Protein AF-A0A2M7E6A7-F1 (afdb_monomer_lite)

Radius of gyration: 15.74 Å; chains: 1; bounding box: 38×25×32 Å

Foldseek 3Di:
DDDPPDDDCPPVCVVVVVVQQVVQCVVPNHCRSVVVVVVCVVVVVVCVVVVCVVCVVVPDD

Secondary structure (DSSP, 8-state):
-PPPS-SS-HHHHHHHHHHHHHHHHHHH-TTHHHHHHHHHHHHHHHHHHHHHHHHHTT---

pLDDT: mean 78.53, std 18.16, range [35.44, 95.12]

Structure (mmCIF, N/CA/C/O backbone):
data_AF-A0A2M7E6A7-F1
#
_entry.id   AF-A0A2M7E6A7-F1
#
loop_
_atom_site.group_PDB
_atom_site.id
_atom_site.type_symbol
_atom_site.label_atom_id
_atom_site.label_alt_id
_atom_site.label_comp_id
_atom_site.label_asym_id
_atom_site.label_entity_id
_atom_site.label_seq_id
_atom_site.pdbx_PDB_ins_code
_atom_site.Cartn_x
_atom_site.Cartn_y
_atom_site.Cartn_z
_atom_site.occupancy
_atom_site.B_iso_or_equiv
_atom_site.auth_seq_id
_atom_site.auth_comp_id
_atom_site.auth_asym_id
_atom_site.auth_atom_id
_atom_site.pdbx_PDB_model_num
ATOM 1 N N . MET A 1 1 ? 6.643 -16.863 -15.620 1.00 35.44 1 MET A N 1
ATOM 2 C CA . MET A 1 1 ? 7.617 -16.660 -14.530 1.00 35.44 1 MET A CA 1
ATOM 3 C C . MET A 1 1 ? 6.941 -15.773 -13.498 1.00 35.44 1 MET A C 1
ATOM 5 O O . MET A 1 1 ? 6.886 -14.569 -13.694 1.00 35.44 1 MET A O 1
ATOM 9 N N . SER A 1 2 ? 6.287 -16.380 -12.505 1.00 38.75 2 SER A N 1
ATOM 10 C CA . SER A 1 2 ? 5.603 -15.648 -11.434 1.00 38.75 2 SER A CA 1
ATOM 11 C C . SER A 1 2 ? 6.671 -15.234 -10.431 1.00 38.75 2 SER A C 1
ATOM 13 O O . SER A 1 2 ? 7.361 -16.103 -9.901 1.00 38.75 2 SER A O 1
ATOM 15 N N . ILE A 1 3 ? 6.872 -13.934 -10.228 1.00 50.19 3 ILE A N 1
ATOM 16 C CA . ILE A 1 3 ? 7.760 -13.450 -9.167 1.00 50.19 3 ILE A CA 1
ATOM 17 C C . ILE A 1 3 ? 7.128 -13.911 -7.844 1.00 50.19 3 ILE A C 1
ATOM 19 O O . ILE A 1 3 ? 5.938 -13.656 -7.641 1.00 50.19 3 ILE A O 1
ATOM 23 N N . PRO A 1 4 ? 7.841 -14.649 -6.976 1.00 43.16 4 PRO A N 1
ATOM 24 C CA . PRO A 1 4 ? 7.249 -15.122 -5.740 1.00 43.16 4 PRO A CA 1
ATOM 25 C C . PRO A 1 4 ? 7.062 -13.917 -4.817 1.00 43.16 4 PRO A C 1
ATOM 27 O O . PRO A 1 4 ? 8.033 -13.293 -4.400 1.00 43.16 4 PRO A O 1
ATOM 30 N N . TYR A 1 5 ? 5.813 -13.617 -4.471 1.00 46.97 5 TYR A N 1
ATOM 31 C CA . TYR A 1 5 ? 5.415 -12.610 -3.477 1.00 46.97 5 TYR A CA 1
ATOM 32 C C . TYR A 1 5 ? 5.875 -12.933 -2.037 1.00 46.97 5 TYR A C 1
ATOM 34 O O . TYR A 1 5 ? 5.426 -12.306 -1.087 1.00 46.97 5 TYR A O 1
ATOM 42 N N . ASN A 1 6 ? 6.779 -13.899 -1.850 1.00 55.44 6 ASN A N 1
ATOM 43 C CA . ASN A 1 6 ? 7.108 -14.473 -0.550 1.00 55.44 6 ASN A CA 1
ATOM 44 C C . ASN A 1 6 ? 8.618 -14.498 -0.335 1.00 55.44 6 ASN A C 1
ATOM 46 O O . ASN A 1 6 ? 9.226 -15.557 -0.488 1.00 55.44 6 ASN A O 1
ATOM 50 N N . LEU A 1 7 ? 9.241 -13.373 0.022 1.00 50.56 7 LEU A N 1
ATOM 51 C CA . LEU A 1 7 ? 10.646 -13.426 0.445 1.00 50.56 7 LEU A CA 1
ATOM 52 C C . LEU A 1 7 ? 11.026 -12.679 1.724 1.00 50.56 7 LEU A C 1
ATOM 54 O O . LEU A 1 7 ? 12.191 -12.772 2.092 1.00 50.56 7 LEU A O 1
ATOM 58 N N . LEU A 1 8 ? 10.109 -12.059 2.477 1.00 48.72 8 LEU A N 1
ATOM 59 C CA . LEU A 1 8 ? 10.448 -11.506 3.801 1.00 48.72 8 LEU A CA 1
ATOM 60 C C . LEU A 1 8 ? 9.256 -11.550 4.786 1.00 48.72 8 LEU A C 1
ATOM 62 O O . LEU A 1 8 ? 8.538 -10.573 4.931 1.00 48.72 8 LEU A O 1
ATOM 66 N N . GLY A 1 9 ? 9.075 -12.671 5.495 1.00 50.38 9 GLY A N 1
ATOM 67 C CA . GLY A 1 9 ? 8.441 -12.690 6.828 1.00 50.38 9 GLY A CA 1
ATOM 68 C C . GLY A 1 9 ? 6.915 -12.580 6.904 1.00 50.38 9 GLY A C 1
ATOM 69 O O . GLY A 1 9 ? 6.406 -11.637 7.498 1.00 50.38 9 GLY A O 1
ATOM 70 N N . THR A 1 10 ? 6.176 -13.565 6.387 1.00 59.59 10 THR A N 1
ATOM 71 C CA . THR A 1 10 ? 4.707 -13.696 6.550 1.00 59.59 10 THR A CA 1
ATOM 72 C C . THR A 1 10 ? 4.223 -13.559 8.003 1.00 59.59 10 THR A C 1
ATOM 74 O O . THR A 1 10 ? 3.165 -13.004 8.259 1.00 59.59 10 THR A O 1
ATOM 77 N N . ASP A 1 11 ? 5.028 -13.995 8.965 1.00 57.19 11 ASP A N 1
ATOM 78 C CA . ASP A 1 11 ? 4.795 -13.952 10.411 1.00 57.19 11 ASP A CA 1
ATOM 79 C C . ASP A 1 11 ? 5.017 -12.562 11.045 1.00 57.19 11 ASP A C 1
ATOM 81 O O . ASP A 1 11 ? 4.283 -12.157 11.951 1.00 57.19 11 ASP A O 1
ATOM 85 N N . ARG A 1 12 ? 5.989 -11.788 10.547 1.00 53.28 12 ARG A N 1
ATOM 86 C CA . ARG A 1 12 ? 6.159 -10.375 10.932 1.00 53.28 12 ARG A CA 1
ATOM 87 C C . ARG A 1 12 ? 5.145 -9.475 10.242 1.00 53.28 12 ARG A C 1
ATOM 89 O O . ARG A 1 12 ? 4.595 -8.589 10.889 1.00 53.28 12 ARG A O 1
ATOM 96 N N . LEU A 1 13 ? 4.861 -9.761 8.974 1.00 60.41 13 LEU A N 1
ATOM 97 C CA . LEU A 1 13 ? 3.901 -9.034 8.157 1.00 60.41 13 LEU A CA 1
ATOM 98 C C . LEU A 1 13 ? 2.496 -9.092 8.746 1.00 60.41 13 LEU A C 1
ATOM 100 O O . LEU A 1 13 ? 1.840 -8.067 8.756 1.00 60.41 13 LEU A O 1
ATOM 104 N N . GLU A 1 14 ? 2.031 -10.219 9.292 1.00 60.94 14 GLU A N 1
ATOM 105 C CA . GLU A 1 14 ? 0.707 -10.265 9.937 1.00 60.94 14 GLU A CA 1
ATOM 106 C C . GLU A 1 14 ? 0.611 -9.357 11.170 1.00 60.94 14 GLU A C 1
ATOM 108 O O . GLU A 1 14 ? -0.411 -8.707 11.392 1.00 60.94 14 GLU A O 1
ATOM 113 N N . THR A 1 15 ? 1.674 -9.294 11.976 1.00 62.50 15 THR A N 1
ATOM 114 C CA . THR A 1 15 ? 1.705 -8.428 13.165 1.00 62.50 15 THR A CA 1
ATOM 115 C C . THR A 1 15 ? 1.830 -6.957 12.761 1.00 62.50 15 THR A C 1
ATOM 117 O O . THR A 1 15 ? 1.133 -6.109 13.310 1.00 62.50 15 THR A O 1
ATOM 120 N N . GLU A 1 16 ? 2.666 -6.652 11.767 1.00 62.69 16 GLU A N 1
ATOM 121 C CA . GLU A 1 16 ? 2.814 -5.307 11.201 1.00 62.69 16 GLU A CA 1
ATOM 122 C C . GLU A 1 16 ? 1.555 -4.842 10.454 1.00 62.69 16 GLU A C 1
ATOM 124 O O . GLU A 1 16 ? 1.195 -3.677 10.582 1.00 62.69 16 GLU A O 1
ATOM 129 N N . LEU A 1 17 ? 0.839 -5.727 9.748 1.00 64.00 17 LEU A N 1
ATOM 130 C CA . LEU A 1 17 ? -0.433 -5.408 9.088 1.00 64.00 17 LEU A CA 1
ATOM 131 C C . LEU A 1 17 ? -1.512 -5.042 10.103 1.00 64.00 17 LEU A C 1
ATOM 133 O O . LEU A 1 17 ? -2.250 -4.093 9.868 1.00 64.00 17 LEU A O 1
ATOM 137 N N . LYS A 1 18 ? -1.598 -5.762 11.230 1.00 62.06 18 LYS A N 1
ATOM 138 C CA . LYS A 1 18 ? -2.545 -5.421 12.305 1.00 62.06 18 LYS A CA 1
ATOM 139 C C . LYS A 1 18 ? -2.257 -4.042 12.892 1.00 62.06 18 LYS A C 1
ATOM 141 O O . LYS A 1 18 ? -3.181 -3.267 13.102 1.00 62.06 18 LYS A O 1
ATOM 146 N N . VAL A 1 19 ? -0.979 -3.716 13.098 1.00 71.19 19 VAL A N 1
ATOM 147 C CA . VAL A 1 19 ? -0.567 -2.371 13.530 1.00 71.19 19 VAL A CA 1
ATOM 148 C C . VAL A 1 19 ? -0.862 -1.330 12.448 1.00 71.19 19 VAL A C 1
ATOM 150 O O . VAL A 1 19 ? -1.260 -0.217 12.775 1.00 71.19 19 VAL A O 1
ATOM 153 N N . ALA A 1 20 ? -0.682 -1.668 11.171 1.00 78.38 20 ALA A N 1
ATOM 154 C CA . ALA A 1 20 ? -0.917 -0.754 10.062 1.00 78.38 20 ALA A CA 1
ATOM 155 C C . ALA A 1 20 ? -2.408 -0.425 9.884 1.00 78.38 20 ALA A C 1
ATOM 157 O O . ALA A 1 20 ? -2.732 0.753 9.777 1.00 78.38 20 ALA A O 1
ATOM 158 N N . ASP A 1 21 ? -3.294 -1.424 9.913 1.00 85.38 21 ASP A N 1
ATOM 159 C CA . ASP A 1 21 ? -4.754 -1.244 9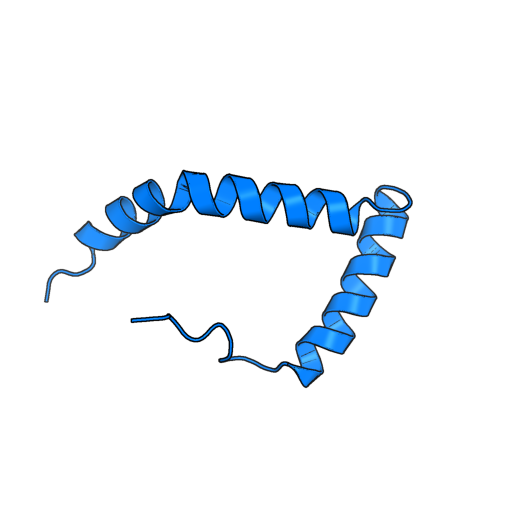.919 1.00 85.38 21 ASP A CA 1
ATOM 160 C C . ASP A 1 21 ? -5.167 -0.291 11.043 1.00 85.38 21 ASP A C 1
ATOM 162 O O . ASP A 1 21 ? -5.619 0.823 10.779 1.00 85.38 21 ASP A O 1
ATOM 166 N N . GLU A 1 22 ? -4.883 -0.667 12.292 1.00 86.62 22 GLU A N 1
ATOM 167 C CA . GLU A 1 22 ? -5.302 0.104 13.462 1.00 86.62 22 GLU A CA 1
ATOM 168 C C . GLU A 1 22 ? -4.739 1.532 13.454 1.00 86.62 22 GLU A C 1
ATOM 170 O O . GLU A 1 22 ? -5.427 2.477 13.839 1.00 86.62 22 GLU A O 1
ATOM 175 N N . PHE A 1 23 ? -3.499 1.716 12.996 1.00 89.69 23 PHE A N 1
ATOM 176 C CA . PHE A 1 23 ? -2.862 3.027 12.905 1.00 89.69 23 PHE A CA 1
ATOM 177 C C . PHE A 1 23 ? -3.505 3.921 11.839 1.00 89.69 23 PHE A C 1
ATOM 179 O O . PHE A 1 23 ? -3.793 5.093 12.098 1.00 89.69 23 PHE A O 1
ATOM 186 N N . TRP A 1 24 ? -3.716 3.393 10.634 1.00 89.75 24 TRP A N 1
ATOM 187 C CA . TRP A 1 24 ? -4.252 4.179 9.526 1.00 89.75 24 TRP A CA 1
ATOM 188 C C . TRP A 1 24 ? -5.749 4.432 9.683 1.00 89.75 24 TRP A C 1
ATOM 190 O O . TRP A 1 24 ? -6.191 5.548 9.409 1.00 89.75 24 TRP A O 1
ATOM 200 N N . ASP A 1 25 ? -6.502 3.477 10.228 1.00 92.50 25 ASP A N 1
ATOM 201 C CA . ASP A 1 25 ? -7.908 3.671 10.577 1.00 92.50 25 ASP A CA 1
ATOM 202 C C . ASP A 1 25 ? -8.082 4.639 11.762 1.00 92.50 25 ASP A C 1
ATOM 204 O O . ASP A 1 25 ? -9.063 5.386 11.815 1.00 92.50 25 ASP A O 1
ATOM 208 N N . PHE A 1 26 ? -7.112 4.709 12.683 1.00 92.12 26 PHE A N 1
ATOM 209 C CA . PHE A 1 26 ? -7.094 5.715 13.751 1.00 92.12 26 PHE A CA 1
ATOM 210 C C . PHE A 1 26 ? -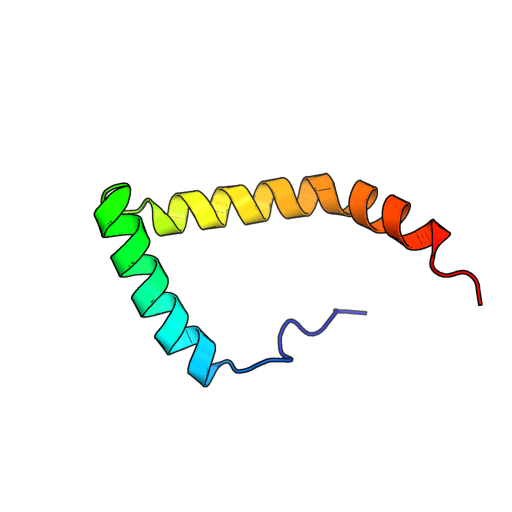6.930 7.147 13.214 1.00 92.12 26 PHE A C 1
ATOM 212 O O . PHE A 1 26 ? -7.558 8.070 13.733 1.00 92.12 26 PHE A O 1
ATOM 219 N N . ILE A 1 27 ? -6.111 7.348 12.174 1.00 93.69 27 ILE A N 1
ATOM 220 C CA . ILE A 1 27 ? -5.851 8.677 11.591 1.00 93.69 27 ILE A CA 1
ATOM 221 C C . ILE A 1 27 ? -6.914 9.065 10.555 1.00 93.69 27 ILE A C 1
ATOM 223 O O . ILE A 1 27 ? -7.364 10.211 10.528 1.00 93.69 27 ILE A O 1
ATOM 227 N N . GLY A 1 28 ? -7.281 8.133 9.675 1.00 90.50 28 GLY A N 1
ATOM 228 C CA . GLY A 1 28 ? -8.123 8.375 8.501 1.00 90.50 28 GLY A CA 1
ATOM 229 C C . GLY A 1 28 ? -9.591 7.992 8.674 1.00 90.50 28 GLY A C 1
ATOM 230 O O . GLY A 1 28 ? -10.405 8.313 7.809 1.00 90.50 28 GLY A O 1
ATOM 231 N N . GLY A 1 29 ? -9.947 7.347 9.786 1.00 93.06 29 GLY A N 1
ATOM 232 C CA . GLY A 1 29 ? -11.261 6.750 9.991 1.00 93.06 29 GLY A CA 1
ATOM 233 C C . GLY A 1 29 ? -11.340 5.318 9.459 1.00 93.06 29 GLY A C 1
ATOM 234 O O . GLY A 1 29 ? -10.461 4.840 8.751 1.00 93.06 29 GLY A O 1
ATOM 235 N N . LYS A 1 30 ? -12.419 4.620 9.824 1.00 93.81 30 LYS A N 1
ATOM 236 C CA . LYS A 1 30 ? -12.598 3.195 9.522 1.00 93.81 30 LYS A CA 1
ATOM 237 C C . LYS A 1 30 ? -12.519 2.908 8.017 1.00 93.81 30 LYS A C 1
ATOM 239 O O . LYS A 1 30 ? -13.304 3.471 7.257 1.00 93.81 30 LYS A O 1
ATOM 244 N N . GLY A 1 31 ? -11.668 1.963 7.629 1.00 91.00 31 GLY A N 1
ATOM 245 C CA . GLY A 1 31 ? -11.454 1.534 6.249 1.00 91.00 31 GLY A CA 1
ATOM 246 C C . GLY A 1 31 ? -10.379 2.321 5.499 1.00 91.00 31 GLY A C 1
ATO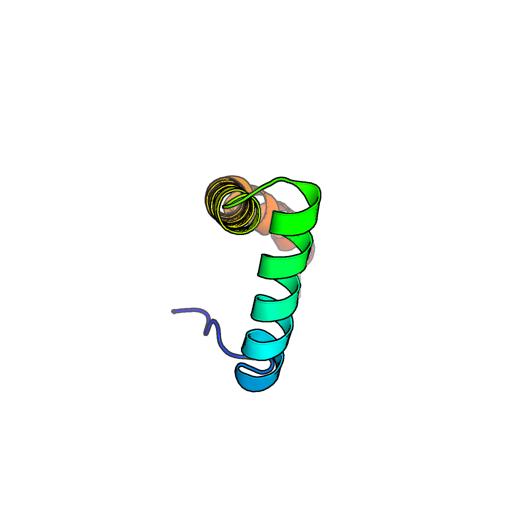M 247 O O . GLY A 1 31 ? -10.045 1.938 4.379 1.00 91.00 31 GLY A O 1
ATOM 248 N N . ALA A 1 32 ? -9.792 3.359 6.102 1.00 94.06 32 ALA A N 1
ATOM 249 C CA . ALA A 1 32 ? -8.748 4.161 5.471 1.00 94.06 32 ALA A CA 1
ATOM 250 C C . ALA A 1 32 ? -7.524 3.321 5.089 1.00 94.06 32 ALA A C 1
ATOM 252 O O . ALA A 1 32 ? -6.926 3.556 4.039 1.00 94.06 32 ALA A O 1
ATOM 253 N N . TYR A 1 33 ? -7.163 2.317 5.895 1.00 92.56 33 TYR A N 1
ATOM 254 C CA . TYR A 1 33 ? -6.067 1.418 5.540 1.00 92.56 33 TYR A CA 1
ATOM 255 C C . TYR A 1 33 ? -6.354 0.625 4.258 1.00 92.56 33 TYR A C 1
ATOM 257 O O . TYR A 1 33 ? -5.498 0.531 3.377 1.00 92.56 33 TYR A O 1
ATOM 265 N N . SER A 1 34 ? -7.573 0.097 4.126 1.00 91.06 34 SER A N 1
ATOM 266 C CA . SER A 1 34 ? -7.992 -0.655 2.938 1.00 91.06 34 SER A CA 1
ATOM 267 C C . SER A 1 34 ? -8.054 0.242 1.705 1.00 91.06 34 SER A C 1
ATOM 269 O O . SER A 1 34 ? -7.555 -0.140 0.651 1.00 91.06 34 SER A O 1
ATOM 271 N N . ASP A 1 35 ? -8.600 1.451 1.843 1.00 93.69 35 ASP A N 1
ATOM 272 C CA . ASP A 1 35 ? -8.665 2.423 0.749 1.00 93.69 35 ASP A CA 1
ATOM 273 C C . ASP A 1 35 ? -7.260 2.811 0.260 1.00 93.69 35 ASP A C 1
ATOM 275 O O . ASP A 1 35 ? -7.024 2.944 -0.943 1.00 93.69 35 ASP A O 1
ATOM 279 N N . LEU A 1 36 ? -6.299 2.951 1.181 1.00 91.25 36 LEU A N 1
ATOM 280 C CA . LEU A 1 36 ? -4.898 3.186 0.836 1.00 91.25 36 LEU A CA 1
ATOM 281 C C . LEU A 1 36 ? -4.312 2.004 0.061 1.00 91.25 36 LEU A C 1
ATOM 283 O O . LEU A 1 36 ? -3.711 2.223 -0.991 1.00 91.25 36 LEU A O 1
ATOM 287 N N . LEU A 1 37 ? -4.489 0.769 0.543 1.00 91.94 37 LEU A N 1
ATOM 288 C CA . LEU A 1 37 ? -3.996 -0.428 -0.147 1.00 91.94 37 LEU A CA 1
ATOM 289 C C . LEU A 1 37 ? -4.555 -0.535 -1.572 1.00 91.94 37 LEU A C 1
ATOM 291 O O . LEU A 1 37 ? -3.783 -0.751 -2.507 1.00 91.94 37 LEU A O 1
ATOM 295 N N . ASP A 1 38 ? -5.852 -0.289 -1.749 1.00 93.12 38 ASP A N 1
ATOM 296 C CA . ASP A 1 38 ? -6.513 -0.292 -3.056 1.00 93.12 38 ASP A CA 1
ATOM 297 C C . ASP A 1 38 ? -5.908 0.744 -4.015 1.00 93.12 3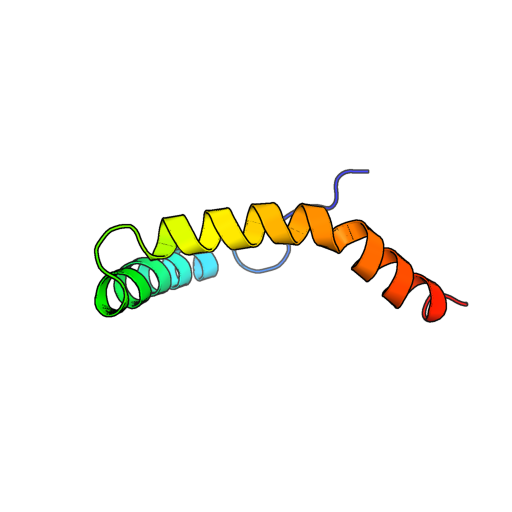8 ASP A C 1
ATOM 299 O O . ASP A 1 38 ? -5.735 0.479 -5.209 1.00 93.12 38 ASP A O 1
ATOM 303 N N . VAL A 1 39 ? -5.594 1.944 -3.518 1.00 94.25 39 VAL A N 1
ATOM 304 C CA . VAL A 1 39 ? -4.948 2.998 -4.315 1.00 94.25 39 VAL A CA 1
ATOM 305 C C . VAL A 1 39 ? -3.518 2.601 -4.679 1.00 94.25 39 VAL A C 1
ATOM 307 O O . VAL A 1 39 ? -3.131 2.731 -5.842 1.00 94.25 39 VAL A O 1
ATOM 310 N N . PHE A 1 40 ? -2.739 2.093 -3.721 1.00 89.81 40 PHE A N 1
ATOM 311 C CA . PHE A 1 40 ? -1.364 1.655 -3.965 1.00 89.81 40 PHE A CA 1
ATOM 312 C C . PHE A 1 40 ? -1.291 0.503 -4.967 1.00 89.81 40 PHE A C 1
ATOM 314 O O . PHE A 1 40 ? -0.403 0.508 -5.819 1.00 89.81 40 PHE A O 1
ATOM 321 N N . GLU A 1 41 ? -2.216 -0.455 -4.912 1.00 91.69 41 GLU A N 1
ATOM 322 C CA . GLU A 1 41 ? -2.274 -1.555 -5.874 1.00 91.69 41 GLU A CA 1
ATOM 323 C C . GLU A 1 41 ? -2.575 -1.041 -7.287 1.00 91.69 41 GLU A C 1
ATOM 325 O O . GLU A 1 41 ? -1.826 -1.330 -8.224 1.00 91.69 41 GLU A O 1
ATOM 330 N N . LYS A 1 42 ? -3.622 -0.219 -7.437 1.00 94.31 42 LYS A N 1
ATOM 331 C CA . LYS A 1 42 ? -4.029 0.341 -8.737 1.00 94.31 42 LYS A CA 1
ATOM 332 C C . LYS A 1 42 ? -2.909 1.162 -9.370 1.00 94.31 42 LYS A C 1
ATOM 334 O O . LYS A 1 42 ? -2.494 0.882 -10.494 1.00 94.31 42 LYS A O 1
ATOM 339 N N . ILE A 1 43 ? -2.369 2.124 -8.625 1.00 94.56 43 ILE A N 1
ATOM 340 C CA . ILE A 1 43 ? -1.293 2.994 -9.111 1.00 94.56 43 ILE A CA 1
ATOM 341 C C . ILE A 1 43 ? 0.004 2.205 -9.319 1.00 94.56 43 ILE A C 1
ATOM 343 O O . ILE A 1 43 ? 0.742 2.468 -10.265 1.00 94.56 43 ILE A O 1
ATOM 347 N N . GLY A 1 44 ? 0.284 1.206 -8.481 1.00 90.94 44 GLY A N 1
ATOM 348 C CA . GLY A 1 44 ? 1.454 0.343 -8.626 1.00 90.94 44 GLY A CA 1
ATOM 349 C C . GLY A 1 44 ? 1.454 -0.443 -9.938 1.00 90.94 44 GLY A C 1
ATOM 350 O O . GLY A 1 44 ? 2.503 -0.574 -10.570 1.00 90.94 44 GLY A O 1
ATOM 351 N N . ILE A 1 45 ? 0.288 -0.924 -10.380 1.00 93.75 45 ILE A N 1
ATOM 352 C CA . ILE A 1 45 ? 0.131 -1.581 -11.685 1.00 93.75 45 ILE A CA 1
ATOM 353 C C . ILE A 1 45 ? 0.364 -0.579 -12.820 1.00 93.75 45 ILE A C 1
ATOM 355 O O . ILE A 1 45 ? 1.105 -0.882 -13.755 1.00 93.75 45 ILE A O 1
ATOM 359 N N . GLU A 1 46 ? -0.227 0.612 -12.727 1.00 95.12 46 GLU A N 1
ATOM 360 C CA . GLU A 1 46 ? -0.100 1.658 -13.748 1.00 95.12 46 GLU A CA 1
ATOM 361 C C . GLU A 1 46 ? 1.340 2.161 -13.903 1.00 95.12 46 GLU A C 1
ATOM 363 O O . GLU A 1 46 ? 1.815 2.328 -15.024 1.00 95.12 46 GLU A O 1
ATOM 368 N N . LEU A 1 47 ? 2.065 2.340 -12.796 1.00 95.06 47 LEU A N 1
ATOM 369 C CA . LEU A 1 47 ? 3.450 2.820 -12.797 1.00 95.06 47 LEU A CA 1
ATOM 370 C C . LEU A 1 47 ? 4.474 1.726 -13.109 1.00 95.06 47 LEU A C 1
ATOM 372 O O . LEU A 1 47 ? 5.638 2.037 -13.376 1.00 95.06 47 LEU A O 1
ATOM 376 N N . ARG A 1 48 ? 4.084 0.445 -13.091 1.00 92.00 48 ARG A N 1
ATOM 377 C CA . ARG A 1 48 ? 5.017 -0.669 -13.302 1.00 92.00 48 ARG A CA 1
ATOM 378 C C . ARG A 1 48 ? 5.836 -0.542 -14.597 1.00 92.00 48 ARG A C 1
ATOM 380 O O . ARG A 1 48 ? 7.053 -0.712 -14.512 1.00 92.00 48 ARG A O 1
ATOM 387 N N . PRO A 1 49 ? 5.256 -0.196 -15.763 1.00 94.00 49 PRO A N 1
ATOM 388 C CA . PRO A 1 49 ? 6.025 -0.016 -16.992 1.00 94.00 49 PRO A CA 1
ATOM 389 C C . PRO A 1 49 ? 7.042 1.131 -16.908 1.00 94.00 49 PRO A C 1
ATOM 391 O O . PRO A 1 49 ? 8.139 1.014 -17.453 1.00 94.00 49 PRO A O 1
ATOM 394 N N . GLU A 1 50 ? 6.710 2.225 -16.215 1.00 94.25 50 GLU A N 1
ATOM 395 C CA . GLU A 1 50 ? 7.616 3.366 -16.027 1.00 94.25 50 GLU A CA 1
ATOM 396 C C . GLU A 1 50 ? 8.790 3.008 -15.117 1.00 94.25 50 GLU A C 1
ATOM 398 O O . GLU A 1 50 ? 9.937 3.354 -15.406 1.00 94.25 50 GLU A O 1
ATOM 403 N N . ILE A 1 51 ? 8.511 2.269 -14.044 1.00 90.06 51 ILE A N 1
ATOM 404 C CA . ILE A 1 51 ? 9.520 1.738 -13.128 1.00 90.06 51 ILE A CA 1
ATOM 405 C C . ILE A 1 51 ? 10.438 0.766 -13.879 1.00 90.06 51 I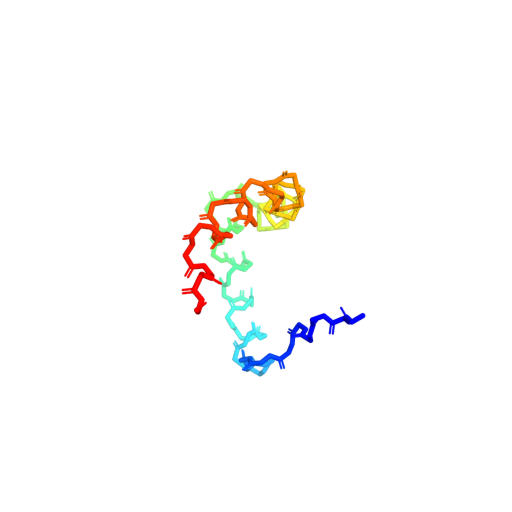LE A C 1
ATOM 407 O O . ILE A 1 51 ? 11.661 0.910 -13.828 1.00 90.06 51 ILE A O 1
ATOM 411 N N . ASP A 1 52 ? 9.873 -0.178 -14.633 1.00 92.25 52 ASP A N 1
ATOM 412 C CA . ASP A 1 52 ? 10.647 -1.139 -15.420 1.00 92.25 52 ASP A CA 1
ATOM 413 C C . ASP A 1 52 ? 11.526 -0.417 -16.463 1.00 92.25 52 ASP A C 1
ATOM 415 O O . ASP A 1 52 ? 12.714 -0.721 -16.588 1.00 92.25 52 ASP A O 1
ATOM 419 N N . ALA A 1 53 ? 10.999 0.605 -17.151 1.00 93.19 53 ALA A N 1
ATOM 420 C CA . ALA A 1 53 ? 11.767 1.441 -18.076 1.00 93.19 53 ALA A CA 1
ATOM 421 C C . ALA A 1 53 ? 12.875 2.243 -17.367 1.00 93.19 53 ALA A C 1
ATOM 423 O O . ALA A 1 53 ? 14.001 2.337 -17.870 1.00 93.19 53 ALA A O 1
ATOM 424 N N . TYR A 1 54 ? 12.590 2.791 -16.179 1.00 91.25 54 TYR A N 1
ATOM 425 C CA . TYR A 1 54 ? 13.573 3.476 -15.343 1.00 91.25 54 TYR A CA 1
ATOM 426 C C . TYR A 1 54 ? 14.719 2.541 -14.959 1.00 91.25 54 TYR A C 1
ATOM 428 O O . TYR A 1 54 ? 15.868 2.973 -14.987 1.00 91.25 54 TYR A O 1
ATOM 436 N N . PHE A 1 55 ? 14.442 1.288 -14.600 1.00 89.56 55 PHE A N 1
ATOM 437 C CA . PHE A 1 55 ? 15.473 0.353 -14.147 1.00 89.56 55 PHE A CA 1
ATOM 438 C C . PHE A 1 55 ? 16.184 -0.377 -15.292 1.00 89.56 55 PHE A C 1
ATOM 440 O O . PHE A 1 55 ? 17.350 -0.744 -15.145 1.00 89.56 55 PHE A O 1
ATOM 447 N N . ALA A 1 56 ? 15.568 -0.489 -16.472 1.00 90.06 56 ALA A N 1
ATOM 448 C CA . ALA A 1 56 ? 16.181 -1.092 -17.658 1.00 90.06 56 ALA A CA 1
ATOM 449 C C . ALA A 1 56 ? 17.521 -0.439 -18.059 1.00 90.06 56 ALA A C 1
ATOM 451 O O . ALA A 1 56 ? 18.436 -1.123 -18.514 1.00 90.06 56 ALA A O 1
ATOM 452 N N . ARG A 1 57 ? 17.683 0.873 -17.838 1.00 85.62 57 ARG A N 1
ATOM 453 C CA . ARG A 1 57 ? 18.941 1.609 -18.101 1.00 85.62 57 ARG A CA 1
ATOM 454 C C . ARG A 1 57 ? 20.090 1.261 -17.148 1.00 85.62 57 ARG A C 1
ATOM 456 O O . ARG A 1 57 ? 21.238 1.527 -17.495 1.00 85.62 57 ARG A O 1
ATOM 463 N N . TYR A 1 58 ? 19.797 0.652 -16.000 1.00 87.81 58 TYR A N 1
ATOM 464 C CA . TYR A 1 58 ? 20.796 0.200 -15.026 1.00 87.81 58 TYR A CA 1
ATOM 465 C C . TYR A 1 58 ? 21.078 -1.310 -15.120 1.00 87.81 58 TYR A C 1
ATOM 467 O O . TYR A 1 58 ? 22.029 -1.782 -14.510 1.00 87.81 58 TYR A O 1
ATOM 475 N N . ASN A 1 59 ? 20.320 -2.055 -15.937 1.00 69.12 59 ASN A N 1
ATOM 476 C CA . ASN A 1 59 ? 20.482 -3.500 -16.159 1.00 69.12 59 ASN A CA 1
ATOM 477 C C . ASN A 1 59 ? 21.498 -3.859 -17.266 1.00 69.12 59 ASN A C 1
ATOM 479 O O . ASN A 1 59 ? 21.429 -4.944 -17.843 1.00 69.12 59 ASN A O 1
ATOM 483 N N . LYS A 1 60 ? 22.446 -2.969 -17.588 1.00 65.88 60 LYS A N 1
ATOM 484 C CA . LYS A 1 60 ? 23.545 -3.293 -18.512 1.00 65.88 60 LYS A CA 1
ATOM 485 C C . LYS A 1 60 ? 24.669 -4.008 -17.752 1.00 65.88 60 LYS A C 1
ATOM 487 O O . LYS A 1 60 ? 25.439 -3.348 -17.057 1.00 65.88 60 LYS A O 1
ATOM 492 N N . LEU A 1 61 ? 24.725 -5.335 -17.893 1.00 58.38 61 LEU A N 1
ATOM 493 C CA . LEU A 1 61 ? 25.935 -6.146 -17.701 1.00 58.38 61 LEU A CA 1
ATOM 494 C C . LEU A 1 61 ? 26.794 -6.103 -18.969 1.00 58.38 61 LEU A C 1
ATOM 496 O O . LEU A 1 61 ? 26.197 -6.107 -20.072 1.00 58.38 61 LEU A O 1
#

Sequence (61 aa):
MSIPYNLLGTDRLETELKVADEFWDFIGGKGAYSDLLDVFEKIGIELRPEIDAYFARYNKL

=== Feature glossary ===
A reading guide for the features in this record.

Start from the sequence.

  · This is the polypeptide sequence — one letter per residue, N-terminus first. Length ranges from a few dozen residues for small domains to over a thousand for large multi-domain proteins.

Fold it, and you get atomic coordinates and the backbone conformation that goes with them.

  · Structure coordinates are given as an mmCIF _atom_site loop: one row per atom with element, residue name, chain id, sequence number, and x/y/z position in Å. Only the four main-chain atoms per residue are included here; side chains are omitted to keep the record compact.

  · Backbone dihedral angles. Every residue except chain termini has a φ (preceding-C → N → Cα → C) and a ψ (N → Cα → C → next-N). They are reported in degrees following the IUPAC sign convention. Secondary structure is essentially a statement about which (φ, ψ) basin each residue occupies.

  · The SS8 string is DSSP's per-residue secondary-structure call. α-helix (H) means an i→i+4 H-bond ladder; β-strand (E) means the residue participates in a β-sheet; 3₁₀ (G) and π (I) are tighter and wider helices; T/S are turns/bends; '-' is loop.

  · SS3 is a coarse helix/strand/coil call (letters a/b/c) made by the P-SEA algorithm from inter-Cα distances and dihedrals. It is less detailed than DSSP but needs only Cα positions.

Summarize the fold with a handful of shape descriptors and a per-residue structural alphabet.

  · Radius of gyration (Rg) is the root-mean-square distance of Cα atoms from their centroid — a single number for overall size and compactness. A globular domain of N residues has Rg ≈ 2.2·N^0.38 Å; an extended or disordered chain has a much larger Rg. The Cα contact count is the number of residue pairs whose Cα atoms are within 8 Å and are more than four positions apart in sequence — a standard proxy for tertiary packing density. The bounding box is the smallest axis-aligned box enclosing all Cα atoms.

  · The Foldseek 3Di string encodes local tertiary geometry as a 20-letter alphabet — one character per residue — derived from the relative positions of nearby Cα atoms. Unlike the amino-acid sequence, 3Di is a direct function of the 3D structure, so two proteins with the same fold have similar 3Di strings even at low sequence identity.

  · Solvent-accessible surface area (SASA) is the area in Å² traced out by the centre of a 1.4 Å pr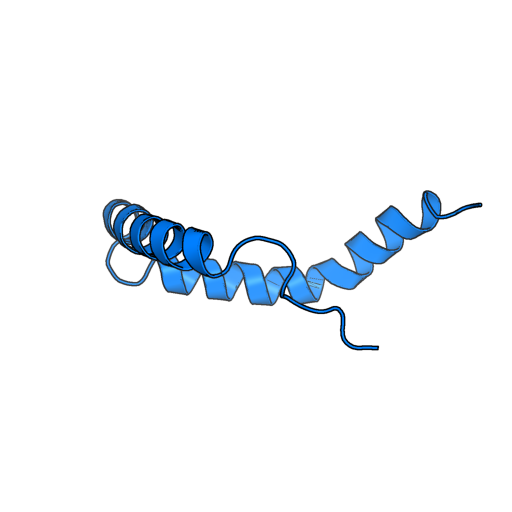obe sphere (a water molecule) rolled over the protein's van der Waals surface (Shrake–Rupley / Lee–Richards construction). Buried residues have near-zero SASA; fully exposed residues can exceed 200 Å². The total SASA scales roughly with the number of surface residues.

Ask how reliable the model is.

  · pLDDT (predicted Local Distance Difference Test) is AlphaFold's per-residue confidence score, ranging from 0 to 100. Values above 90 indicate high confidence (typically well-packed cores); 70–90 is confident; 50–70 low confidence; below 50 usually means the region is disordered or the prediction is unreliable there. AlphaFold stores pLDDT in the mmCIF B-factor column.

  · B-factor (Debye–Waller factor) reflects atomic displacement in the crystal lattice. It is an experimental observable (units Å²), not a prediction; low values mean the atom is pinned down, high values mean it moves or is heterogeneous across the crystal.

  · Predicted Aligned Error (PAE) is an AlphaFold confidence matrix: entry (i, j) is the expected error in the position of residue j, in ångströms, when the prediction is superimposed on the true structure at residue i. Low PAE within a block of residues means that block is internally rigid and well-predicted; high PAE between two blocks means their relative placement is uncertain even if each block individually is confident.

Place it in context: what it resembles, what it is annotated as, and how it looks.

  · Nearest PDB neighbors are the top structural matches found by Foldseek when searching this structure against the entire Protein Data Bank. Each hit reports a TM-score (0 to 1; >0.5 almost always implies the same fold) and an E-value. These are *structural* homologs — they may share no detectable sequence similarity.

  · Functional annotations link the protein to curated databases. InterPro entries identify conserved domains and families by matching the sequence against member-database signatures (Pfam, PROSITE, CDD, …). Gene Ontology (GO) terms describe molecular function, biological process, and cellular component in a controlled vocabulary. CATH places the structure in a hierarchical fold classification (Class/Architecture/Topology/Homologous-superfamily). The organism is the source species.

  · Three diagnostic plots accompany the record. The Cα contact map visualizes the tertiary structure as a 2D adjacency matrix (8 Å cutoff, sequence-local contacts suppressed). The Ramachandran plot shows the distribution of backbone (φ, ψ) torsions, with points in the α and β basins reflecting secondary structure content. The PAE plot shows AlphaFold's inter-residue confidence as a color matrix.

  · Six rendered views show the 3D structure from the faces of a cube — i.e. along ±x, ±y, ±z. Rendering representation is drawn randomly per protein from cartoon (secondary-structure ribbons), sticks (backbone bonds), or molecular surface; coloring is either N→C rainbow (blue at the N-terminus through red at the C-terminus) or one color per chain.